Protein AF-A0A659UHX2-F1 (afdb_monomer_lite)

Structure (mmCIF, N/CA/C/O backbone):
data_AF-A0A659UHX2-F1
#
_entry.id   AF-A0A659UHX2-F1
#
loop_
_atom_site.group_PDB
_atom_site.id
_atom_site.type_symbol
_atom_site.label_atom_id
_atom_site.label_alt_id
_atom_site.label_comp_id
_atom_site.label_asym_id
_atom_site.label_entity_id
_atom_site.label_seq_id
_atom_site.pdbx_PDB_ins_code
_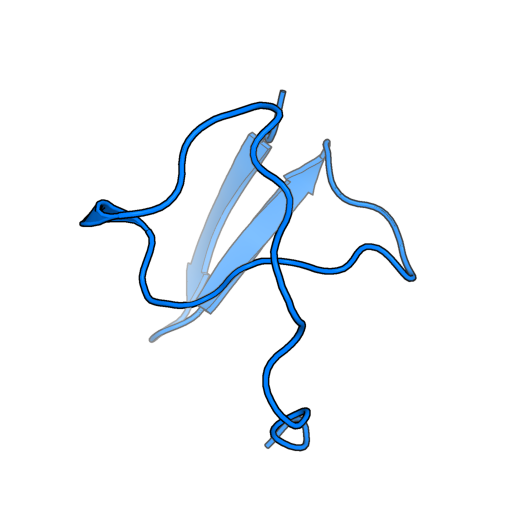atom_site.Cartn_x
_atom_site.Cartn_y
_atom_site.Cartn_z
_atom_site.occupancy
_atom_site.B_iso_or_equiv
_atom_site.auth_seq_id
_atom_site.auth_comp_id
_atom_site.auth_asym_id
_atom_site.auth_atom_id
_atom_site.pdbx_PDB_model_num
ATOM 1 N N . LEU A 1 1 ? 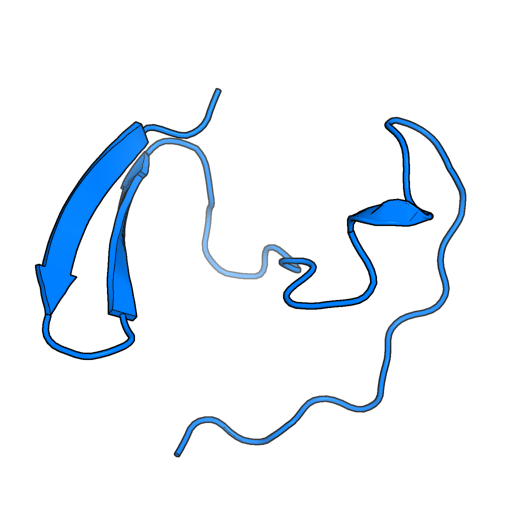-4.902 -1.062 -6.692 1.00 84.75 1 LEU A N 1
ATOM 2 C CA . LEU A 1 1 ? -5.151 0.090 -5.794 1.00 84.75 1 LEU A CA 1
ATOM 3 C C . LEU A 1 1 ? -4.981 -0.398 -4.360 1.00 84.75 1 LEU A C 1
ATOM 5 O O . LEU A 1 1 ? -5.422 -1.508 -4.084 1.00 84.75 1 LEU A O 1
ATOM 9 N N . VAL A 1 2 ? -4.319 0.371 -3.493 1.00 92.62 2 VAL A N 1
ATOM 10 C CA . VAL A 1 2 ? -4.091 -0.005 -2.084 1.00 92.62 2 VAL A CA 1
ATOM 11 C C . VAL A 1 2 ? -5.270 0.462 -1.230 1.00 92.62 2 VAL A C 1
ATOM 13 O O . VAL A 1 2 ? -5.772 1.566 -1.437 1.00 92.62 2 VAL A O 1
ATOM 16 N N . SER A 1 3 ? -5.708 -0.370 -0.286 1.00 96.19 3 SER A N 1
ATOM 17 C CA . SER A 1 3 ? -6.715 -0.014 0.718 1.00 96.19 3 SER A CA 1
ATOM 18 C C . SER A 1 3 ? -6.076 0.010 2.103 1.00 96.19 3 SER A C 1
ATOM 20 O O . SER A 1 3 ? -5.405 -0.947 2.496 1.00 96.19 3 SER A O 1
ATOM 22 N N . LEU A 1 4 ? -6.273 1.115 2.822 1.00 95.62 4 LEU A N 1
ATOM 23 C CA . LEU A 1 4 ? -5.712 1.351 4.149 1.00 95.62 4 LEU A CA 1
ATOM 24 C C . LEU A 1 4 ? -6.789 1.163 5.219 1.00 95.62 4 LEU A C 1
ATOM 26 O O . LEU A 1 4 ? -7.951 1.516 5.019 1.00 95.62 4 LEU A O 1
ATOM 30 N N . GLY A 1 5 ? -6.380 0.607 6.351 1.00 94.88 5 GLY A N 1
ATOM 31 C CA . GLY A 1 5 ? -7.190 0.421 7.544 1.00 94.88 5 GLY A CA 1
ATOM 32 C C . GLY A 1 5 ? -6.781 1.379 8.670 1.00 94.88 5 GLY A C 1
ATOM 33 O O . GLY A 1 5 ? -6.224 2.447 8.405 1.00 94.88 5 GLY A O 1
ATOM 34 N N . PRO A 1 6 ? -7.063 1.023 9.935 1.00 96.75 6 PRO A N 1
ATOM 35 C CA . PRO A 1 6 ? -6.730 1.865 11.078 1.00 96.75 6 PRO A CA 1
ATOM 36 C C . PRO A 1 6 ? -5.216 2.048 11.249 1.00 96.75 6 PRO A C 1
ATOM 38 O O . PRO A 1 6 ? -4.409 1.208 10.840 1.00 96.75 6 PRO A O 1
ATOM 41 N N . THR A 1 7 ? -4.842 3.150 11.896 1.00 96.88 7 THR A N 1
ATOM 42 C CA . THR A 1 7 ? -3.470 3.432 12.323 1.00 96.88 7 THR A CA 1
ATOM 43 C C . THR A 1 7 ? -3.240 2.969 13.760 1.00 96.88 7 THR A C 1
ATOM 45 O O . THR A 1 7 ? -4.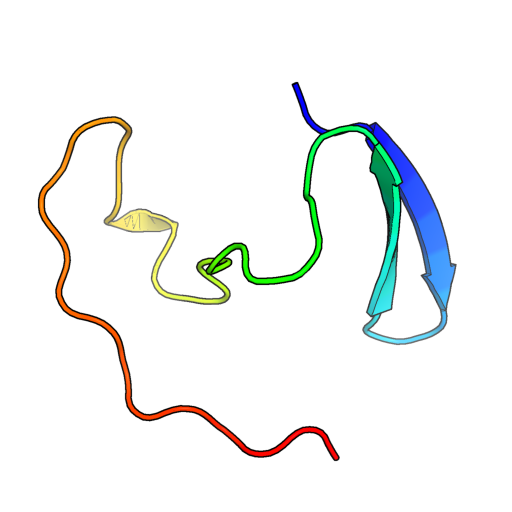149 2.980 14.591 1.00 96.88 7 THR A O 1
ATOM 48 N N . SER A 1 8 ? -2.012 2.555 14.058 1.00 94.06 8 SER A N 1
ATOM 49 C CA . SER A 1 8 ? -1.566 2.155 15.392 1.00 94.06 8 SER A CA 1
ATOM 50 C C . SER A 1 8 ? -0.157 2.690 15.623 1.00 94.06 8 SER A C 1
ATOM 52 O O . SER A 1 8 ? 0.818 2.108 15.146 1.00 94.06 8 SER A O 1
ATOM 54 N N . GLY A 1 9 ? -0.050 3.810 16.342 1.00 92.94 9 GLY A N 1
ATOM 55 C CA . GLY A 1 9 ? 1.213 4.540 16.472 1.00 92.94 9 GLY A CA 1
ATOM 56 C C . GLY A 1 9 ? 1.714 5.002 15.102 1.00 92.94 9 GLY A C 1
ATOM 57 O O . GLY A 1 9 ? 0.960 5.611 14.346 1.00 92.94 9 GLY A O 1
ATOM 58 N N . ASP A 1 10 ? 2.953 4.643 14.769 1.00 90.50 10 ASP A N 1
ATOM 59 C CA . ASP A 1 10 ? 3.600 4.995 13.496 1.00 90.50 10 ASP A CA 1
ATOM 60 C C . ASP A 1 10 ? 3.275 4.016 12.349 1.00 90.50 10 ASP A C 1
ATOM 62 O O . ASP A 1 10 ? 3.833 4.118 11.256 1.00 90.50 10 ASP A O 1
ATOM 66 N N . MET A 1 11 ? 2.384 3.045 12.583 1.00 90.62 11 MET A N 1
ATOM 67 C CA . MET A 1 11 ? 2.000 2.029 11.601 1.00 90.62 11 MET A CA 1
ATOM 68 C C . MET A 1 11 ? 0.581 2.247 11.072 1.00 90.62 11 MET A C 1
ATOM 70 O O . MET A 1 11 ? -0.307 2.724 11.781 1.00 90.62 11 MET A O 1
ATOM 74 N N . VAL A 1 12 ? 0.346 1.822 9.829 1.00 93.19 12 VAL A N 1
ATOM 75 C CA . VAL A 1 12 ? -0.977 1.777 9.192 1.00 93.19 12 VAL A CA 1
ATOM 76 C C . VAL A 1 12 ? -1.273 0.358 8.719 1.00 93.19 12 VAL A C 1
ATOM 78 O O . VAL A 1 12 ? -0.420 -0.289 8.111 1.00 93.19 12 VAL A O 1
ATOM 81 N N . ALA A 1 13 ? -2.477 -0.141 8.999 1.00 93.50 13 ALA A N 1
ATOM 82 C CA . ALA A 1 13 ? -2.906 -1.440 8.497 1.00 93.50 13 ALA A CA 1
ATOM 83 C C . ALA A 1 13 ? -3.161 -1.374 6.983 1.00 93.50 13 ALA A C 1
ATOM 85 O O . ALA A 1 13 ? -3.820 -0.453 6.501 1.00 93.50 13 ALA A O 1
ATOM 86 N N . ILE A 1 14 ? -2.689 -2.370 6.232 1.00 93.44 14 ILE A N 1
ATOM 87 C CA . ILE A 1 14 ? -3.028 -2.541 4.814 1.00 93.44 14 ILE A CA 1
ATOM 88 C C . ILE A 1 14 ? -4.094 -3.628 4.713 1.00 93.44 14 ILE A C 1
ATOM 90 O O . ILE A 1 14 ? -3.875 -4.755 5.150 1.00 93.44 14 ILE A O 1
ATOM 94 N N . LEU A 1 15 ? -5.252 -3.285 4.149 1.00 94.50 15 LEU A N 1
ATOM 95 C CA . LEU A 1 15 ? -6.377 -4.211 3.991 1.00 94.50 15 LEU A CA 1
ATOM 96 C C . LEU A 1 15 ? -6.319 -4.961 2.655 1.00 94.50 15 LEU A C 1
ATOM 98 O O . LEU A 1 15 ? -6.734 -6.113 2.572 1.00 94.50 15 LEU A O 1
ATOM 102 N N . SER A 1 16 ? -5.814 -4.314 1.599 1.00 95.38 16 SER A N 1
ATOM 103 C CA . SER A 1 16 ? -5.647 -4.933 0.280 1.00 95.38 16 SER A CA 1
ATOM 104 C C . SER A 1 16 ? -4.656 -4.168 -0.594 1.00 95.38 16 SER A C 1
ATOM 106 O O . SER A 1 16 ? -4.451 -2.967 -0.413 1.00 95.38 16 SER A O 1
ATOM 108 N N . GLY A 1 17 ? -4.136 -4.829 -1.630 1.00 93.12 17 GLY A N 1
ATOM 109 C CA . GLY A 1 17 ? -3.329 -4.196 -2.679 1.00 93.12 17 GLY A CA 1
ATOM 110 C C . GLY A 1 17 ? -1.815 -4.275 -2.479 1.00 93.12 17 GLY A C 1
ATOM 111 O O . GLY A 1 17 ? -1.098 -3.670 -3.268 1.00 93.12 17 GLY A O 1
ATOM 112 N N . VAL A 1 18 ? -1.359 -5.015 -1.464 1.00 94.00 18 VAL A N 1
ATOM 113 C CA . VAL A 1 18 ? 0.035 -5.427 -1.241 1.00 94.00 18 VAL A CA 1
ATOM 114 C C . VAL A 1 18 ? 0.010 -6.891 -0.789 1.00 94.00 18 VAL A C 1
ATOM 116 O O . VAL A 1 18 ? -0.857 -7.257 0.011 1.00 94.00 18 VAL A O 1
ATOM 119 N N . ALA A 1 19 ? 0.901 -7.722 -1.321 1.00 92.75 19 ALA A N 1
ATOM 120 C CA . ALA A 1 19 ? 1.033 -9.142 -0.996 1.00 92.75 19 ALA A CA 1
ATOM 121 C C . ALA A 1 19 ? 2.347 -9.442 -0.253 1.00 92.75 19 ALA A C 1
ATOM 123 O O . ALA A 1 19 ? 3.249 -8.608 -0.171 1.00 92.75 19 ALA A O 1
ATOM 124 N N . GLU A 1 20 ? 2.465 -10.651 0.300 1.00 87.69 20 GLU A N 1
ATOM 125 C CA . GLU A 1 20 ? 3.717 -11.101 0.910 1.00 87.69 20 GLU A CA 1
ATOM 126 C C . GLU A 1 20 ? 4.839 -11.158 -0.140 1.00 87.69 20 GLU A C 1
ATOM 128 O O . GLU A 1 20 ? 4.653 -11.678 -1.239 1.00 87.69 20 GLU A O 1
ATOM 133 N N . GLY A 1 21 ? 6.003 -10.602 0.203 1.00 87.50 21 GLY A N 1
ATOM 134 C CA . GLY A 1 21 ? 7.154 -10.500 -0.698 1.00 87.50 21 GLY A CA 1
ATOM 135 C C . GLY A 1 21 ? 7.199 -9.225 -1.547 1.00 87.50 21 GLY A C 1
ATOM 136 O O . GLY A 1 21 ? 8.245 -8.948 -2.141 1.00 87.50 21 GLY A O 1
ATOM 137 N N . ASP A 1 22 ? 6.133 -8.417 -1.568 1.00 90.75 22 ASP A N 1
ATOM 138 C CA . ASP A 1 22 ? 6.155 -7.117 -2.242 1.00 90.75 22 ASP A CA 1
ATOM 139 C C . ASP A 1 22 ? 7.149 -6.164 -1.567 1.00 90.75 22 ASP A C 1
ATOM 141 O O . ASP A 1 22 ? 7.206 -6.026 -0.342 1.00 90.75 22 ASP A O 1
ATOM 145 N N . GLN A 1 23 ? 7.923 -5.454 -2.388 1.00 88.88 23 GLN A N 1
ATOM 146 C CA . GLN A 1 23 ? 8.832 -4.420 -1.908 1.00 88.88 23 GLN A CA 1
ATOM 147 C C . GLN A 1 23 ? 8.118 -3.072 -1.876 1.00 88.88 23 GLN A C 1
ATOM 149 O O . GLN A 1 23 ? 7.700 -2.544 -2.907 1.00 88.88 23 GLN A O 1
ATOM 154 N N . VAL A 1 24 ? 8.007 -2.495 -0.680 1.00 89.62 24 VAL A N 1
ATOM 155 C CA . VAL A 1 24 ? 7.358 -1.200 -0.461 1.00 89.62 24 VAL A CA 1
ATOM 156 C C . VAL A 1 24 ? 8.414 -0.111 -0.308 1.00 89.62 24 VAL A C 1
ATOM 158 O O . VAL A 1 24 ? 9.352 -0.231 0.479 1.00 89.62 24 VAL A O 1
ATOM 161 N N . ILE A 1 25 ? 8.244 0.985 -1.044 1.00 90.25 25 ILE A N 1
ATOM 162 C CA . ILE A 1 25 ? 9.093 2.168 -0.916 1.00 90.25 25 ILE A CA 1
ATOM 163 C C . ILE A 1 25 ? 8.613 2.977 0.292 1.00 90.25 25 ILE A C 1
ATOM 165 O O . ILE A 1 25 ? 7.502 3.500 0.295 1.00 90.25 25 ILE A O 1
ATOM 169 N N . THR A 1 26 ? 9.458 3.099 1.313 1.00 88.69 26 THR A N 1
ATOM 170 C CA . THR A 1 26 ? 9.131 3.786 2.577 1.00 88.69 26 THR A CA 1
ATOM 171 C C . THR A 1 26 ? 9.783 5.167 2.716 1.00 88.69 26 THR A C 1
ATOM 173 O O . THR A 1 26 ? 9.583 5.846 3.720 1.00 88.69 26 THR A O 1
ATOM 176 N N . GLY A 1 27 ? 10.546 5.618 1.714 1.00 88.50 27 GLY A N 1
ATOM 177 C CA . GLY A 1 27 ? 11.253 6.901 1.726 1.00 88.50 27 GLY A CA 1
ATOM 178 C C . GLY A 1 27 ? 11.501 7.460 0.325 1.00 88.50 27 GLY A C 1
ATOM 179 O O . GLY A 1 27 ? 11.272 6.784 -0.672 1.00 88.50 27 GLY A O 1
ATOM 180 N N . ASN A 1 28 ? 11.964 8.711 0.245 1.00 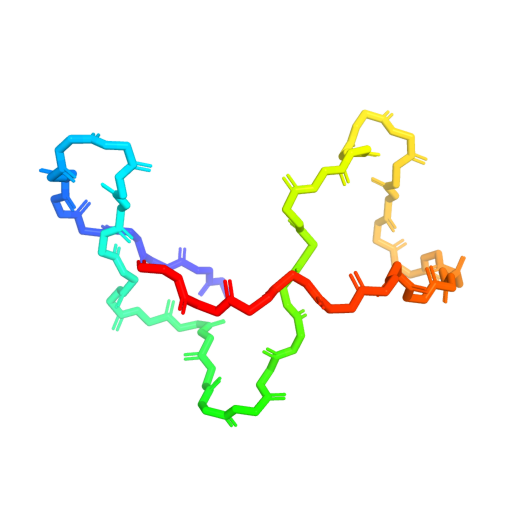89.38 28 ASN A N 1
ATOM 181 C CA . ASN A 1 28 ? 12.268 9.413 -1.015 1.00 89.38 28 ASN A CA 1
ATOM 182 C C . ASN A 1 28 ? 11.092 9.513 -2.017 1.00 89.38 28 ASN A C 1
ATOM 184 O O . ASN A 1 28 ? 11.311 9.750 -3.204 1.00 89.38 28 ASN A O 1
ATOM 188 N N . LEU A 1 29 ? 9.840 9.391 -1.550 1.00 89.81 29 LEU A N 1
ATOM 189 C CA . LEU A 1 29 ? 8.641 9.409 -2.405 1.00 89.81 29 LEU A CA 1
ATOM 190 C C . LEU A 1 29 ? 8.437 10.729 -3.173 1.00 89.81 29 LEU A C 1
ATOM 192 O O . LEU A 1 29 ? 7.756 10.731 -4.187 1.00 89.81 29 LEU A O 1
ATOM 196 N N . GLN A 1 30 ? 9.047 11.839 -2.735 1.00 90.19 30 GLN A N 1
ATOM 197 C CA . GLN A 1 30 ? 8.978 13.131 -3.441 1.00 90.19 30 GLN A CA 1
ATOM 198 C C . GLN A 1 30 ? 9.720 13.124 -4.790 1.00 90.19 30 GLN A C 1
ATOM 200 O O . GLN A 1 30 ? 9.419 13.938 -5.657 1.00 90.19 30 GLN A O 1
ATOM 205 N N . THR A 1 31 ? 10.681 12.213 -4.972 1.00 87.25 31 THR A N 1
ATOM 206 C CA . THR A 1 31 ? 11.526 12.138 -6.176 1.00 87.25 31 THR A CA 1
ATOM 207 C C . THR A 1 31 ? 11.136 10.972 -7.087 1.00 87.25 31 THR A C 1
ATOM 209 O O . THR A 1 31 ? 11.577 10.917 -8.231 1.00 87.25 31 THR A O 1
ATOM 212 N N . ILE A 1 32 ? 10.332 10.021 -6.600 1.00 90.56 32 ILE A N 1
ATOM 213 C CA . ILE A 1 32 ? 10.026 8.764 -7.295 1.00 90.56 32 ILE A CA 1
ATOM 214 C C . ILE A 1 32 ? 8.619 8.824 -7.898 1.00 90.56 32 ILE A C 1
ATOM 216 O O . ILE A 1 32 ? 7.656 9.156 -7.215 1.00 90.56 32 ILE A O 1
ATOM 220 N N . GLY A 1 33 ? 8.504 8.454 -9.176 1.00 89.50 33 GLY A N 1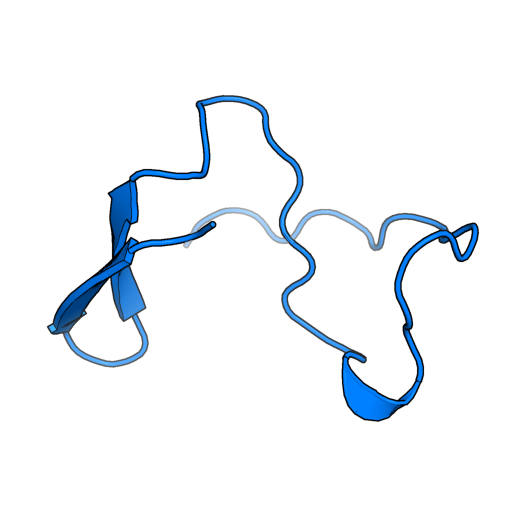
ATOM 221 C CA . GLY A 1 33 ? 7.245 8.391 -9.916 1.00 89.50 33 GLY A CA 1
ATOM 222 C C . GLY A 1 33 ? 6.965 6.998 -10.498 1.00 89.50 33 GLY A C 1
ATOM 223 O O . GLY A 1 33 ? 7.869 6.158 -10.557 1.00 89.50 33 GLY A O 1
ATOM 224 N N . PRO A 1 34 ? 5.725 6.729 -10.950 1.00 90.56 34 PRO A N 1
ATOM 225 C CA . PRO A 1 34 ? 5.362 5.448 -11.553 1.00 90.56 34 PRO A CA 1
ATOM 226 C C . PRO A 1 34 ? 6.229 5.106 -12.773 1.00 90.56 34 PRO A C 1
ATOM 228 O O . PRO A 1 34 ? 6.453 5.949 -13.638 1.00 90.56 34 PRO A O 1
ATOM 231 N N . GLY A 1 35 ? 6.696 3.857 -12.855 1.00 92.19 35 GLY A N 1
ATOM 232 C CA . GLY A 1 35 ? 7.503 3.357 -13.977 1.00 92.19 35 GLY A CA 1
ATOM 233 C C . GLY A 1 35 ? 8.984 3.751 -13.947 1.00 92.19 35 GLY A C 1
ATOM 234 O O . GLY A 1 35 ? 9.732 3.333 -14.829 1.00 92.19 35 GLY A O 1
ATOM 235 N N . MET A 1 36 ? 9.431 4.520 -12.949 1.00 93.06 36 MET A N 1
ATOM 236 C CA . MET A 1 36 ? 10.841 4.888 -12.832 1.00 93.06 36 MET A CA 1
ATOM 237 C C . MET A 1 36 ? 11.692 3.711 -12.327 1.00 93.06 36 MET A C 1
ATOM 239 O O . MET A 1 36 ? 11.314 3.071 -11.342 1.00 93.06 36 MET A O 1
ATOM 243 N N . PRO A 1 37 ? 12.855 3.432 -12.945 1.00 91.94 37 PRO A N 1
ATOM 244 C CA . PRO A 1 37 ? 13.807 2.476 -12.397 1.00 91.94 37 PRO A CA 1
ATOM 245 C C . PRO A 1 37 ? 14.394 3.022 -11.090 1.00 91.94 37 PRO A C 1
ATOM 247 O O . PRO A 1 37 ? 14.788 4.186 -11.010 1.00 91.94 37 PRO A O 1
ATOM 250 N N . ILE A 1 38 ? 14.462 2.173 -10.067 1.00 90.56 38 ILE A N 1
ATOM 251 C CA . ILE A 1 38 ? 14.989 2.511 -8.741 1.00 90.56 38 ILE A CA 1
ATOM 252 C C . ILE A 1 38 ? 15.957 1.428 -8.269 1.00 90.56 38 ILE A C 1
ATOM 254 O O . ILE A 1 38 ? 15.828 0.263 -8.644 1.00 90.56 38 ILE A O 1
ATOM 258 N N . SER A 1 39 ? 16.906 1.814 -7.419 1.00 91.06 39 SER A N 1
ATOM 259 C CA . SER A 1 39 ? 17.787 0.881 -6.714 1.00 91.06 39 SER A CA 1
ATOM 260 C C . SER A 1 39 ? 17.302 0.713 -5.272 1.00 91.06 39 SER A C 1
ATOM 262 O O . SER A 1 39 ? 17.126 1.727 -4.590 1.00 91.06 39 SER A O 1
ATOM 264 N N . PRO A 1 40 ? 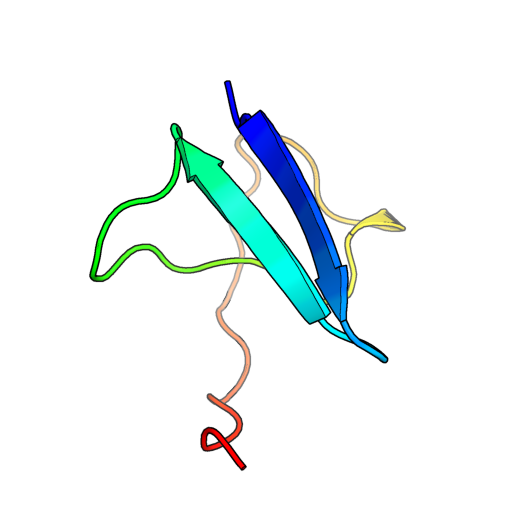17.094 -0.522 -4.781 1.00 88.44 40 PRO A N 1
ATOM 265 C CA . PRO A 1 40 ? 16.693 -0.750 -3.397 1.00 88.44 40 PRO A CA 1
ATOM 266 C C . PRO A 1 40 ? 17.721 -0.207 -2.400 1.00 88.44 40 PRO A C 1
ATOM 268 O O . PRO A 1 40 ? 18.931 -0.341 -2.594 1.00 88.44 40 PRO A O 1
ATOM 271 N N . LEU A 1 41 ? 17.234 0.378 -1.305 1.00 85.88 41 LEU A N 1
ATOM 272 C CA . LEU A 1 41 ? 18.070 0.709 -0.151 1.00 85.88 41 LEU A CA 1
ATOM 273 C C . LEU A 1 41 ? 18.372 -0.563 0.663 1.00 85.88 41 LEU A C 1
ATOM 275 O O . LEU A 1 41 ? 17.586 -1.515 0.610 1.00 85.88 41 LEU A O 1
ATOM 279 N N . PRO A 1 42 ? 19.472 -0.596 1.441 1.00 84.19 42 PRO A N 1
ATOM 280 C CA . PRO A 1 42 ? 19.729 -1.689 2.373 1.00 84.19 42 PRO A CA 1
ATOM 281 C C . PRO A 1 42 ? 18.517 -1.916 3.281 1.00 84.19 42 PRO A C 1
ATOM 283 O O . PRO A 1 42 ? 17.977 -0.963 3.848 1.00 84.19 42 PRO A O 1
ATOM 286 N N . GLN A 1 43 ? 18.075 -3.168 3.407 1.00 74.06 43 GLN A N 1
ATOM 287 C CA . GLN A 1 43 ? 16.899 -3.488 4.212 1.00 74.06 43 GLN A CA 1
ATOM 288 C C . GLN A 1 43 ? 17.181 -3.181 5.685 1.00 74.06 43 GLN A C 1
ATOM 290 O O . GLN A 1 43 ? 18.116 -3.724 6.276 1.00 74.06 43 GLN A O 1
ATOM 295 N N . LYS A 1 44 ? 16.360 -2.314 6.286 1.00 69.19 44 LYS A N 1
ATOM 296 C CA . LYS A 1 44 ? 16.348 -2.140 7.738 1.00 69.19 44 LYS A CA 1
ATOM 297 C C . LYS A 1 44 ? 15.634 -3.356 8.345 1.00 69.19 44 LYS A C 1
ATOM 299 O O . LYS A 1 44 ? 14.510 -3.631 7.926 1.00 69.19 44 LYS A O 1
ATOM 304 N N . PRO A 1 45 ? 16.243 -4.074 9.305 1.00 67.00 45 PRO A N 1
ATOM 305 C CA . PRO A 1 45 ? 15.570 -5.165 9.999 1.00 67.00 45 PRO A CA 1
ATOM 306 C C . PRO A 1 45 ? 14.258 -4.682 10.622 1.00 67.00 45 PRO A C 1
ATOM 308 O O . PRO A 1 45 ? 14.212 -3.581 11.179 1.00 67.00 45 PRO A O 1
ATOM 311 N N . ALA A 1 46 ? 13.208 -5.501 10.539 1.00 65.50 46 ALA A N 1
ATOM 312 C CA . ALA A 1 46 ? 11.980 -5.254 11.284 1.00 65.50 46 ALA A CA 1
ATOM 313 C C . ALA A 1 46 ? 12.329 -5.208 12.782 1.00 65.50 46 ALA A C 1
ATOM 315 O O . ALA A 1 46 ? 12.938 -6.144 13.299 1.00 65.50 46 ALA A O 1
ATOM 316 N N . THR A 1 47 ? 12.040 -4.079 13.433 1.00 54.22 47 THR A N 1
ATOM 317 C CA . THR A 1 47 ? 12.188 -3.883 14.885 1.00 54.22 47 THR A CA 1
ATOM 318 C C . THR A 1 47 ? 10.822 -3.999 15.530 1.00 54.22 47 THR A C 1
ATOM 320 O O . THR A 1 47 ? 9.871 -3.466 14.915 1.00 54.22 47 THR A O 1
#

pLDDT: mean 88.56, std 8.58, range [54.22, 96.88]

Sequence (47 aa):
LVSLGPTSGDMVAILSGVAEGDQVITGNLQTIGPGMPISPLPQKPAT

Radius of gyration: 12.48 Å; chains: 1; bounding box: 27×24×30 Å

Secondary structure (DSSP, 8-state):
--EEEEEETTEEEEEES--TTPPP--S-TTT--TT---PPPPPPPP-

Foldseek 3Di:
DWDWDDDDVVDTDTPDDDDPPDDDDPDPPVPDDPPDDDDDDPDDDDD